Protein AF-A0A7T3RCK3-F1 (afdb_monomer)

pLDDT: mean 74.72, std 14.6, range [33.62, 91.06]

Mean predicted aligned error: 8.6 Å

Organism: NCBI:txid2787628

Foldseek 3Di:
DDDQDFLPVDDPDAFFKKWFAAKWWWFPDPDDDPPTDIWIFPPNPPTWIWGFHDWDDWDQDPPAIWTWTWIFTQQWTATPVRDIDHHRDITTITDGSRTGMDGD

Secondary structure (DSSP, 8-state):
--------TT---TT-EEEE-S--EEE--SS--TTSPEEEB--TTT-EEEEEEEEEEEEE-SSSEEEEEEEEESS-EEBTTSPEEPTT-EEEEEEETT--EEE-

Solvent-accessible surface area (backbone atoms only — not comparable to full-atom values): 5990 Å² total; per-residue (Å²): 132,86,80,81,59,70,58,69,85,81,78,86,52,69,78,41,46,33,34,34,70,39,70,43,46,33,26,67,55,97,63,96,56,92,84,39,60,75,43,44,37,63,42,51,89,75,35,48,39,32,32,33,71,41,82,61,57,73,47,80,52,97,89,44,52,25,38,33,32,32,28,32,28,73,42,69,43,37,30,78,87,72,47,78,44,58,52,72,40,68,31,34,33,55,43,48,65,83,51,54,59,40,81,104

Nearest PDB structures (foldseek):
  8yld-assembly1_v  TM=3.926E-01  e=2.680E+00  Saccharomyces cerevisiae S288C
  7b7d-assembly1_EF  TM=4.245E-01  e=8.073E+00  Saccharomyces cerevisiae S288C

Sequence (104 aa):
MSFASSFAQERVHADEYYCLTGPVMLRNEMSFSEDALVHTTLNHEGGLAFKILKTGKREKGEYSEGIWLYVILTCWVWDNDGKIVPENSKWWLFLNDEDIVHPY

Structure (mmCIF, N/CA/C/O backbone):
data_AF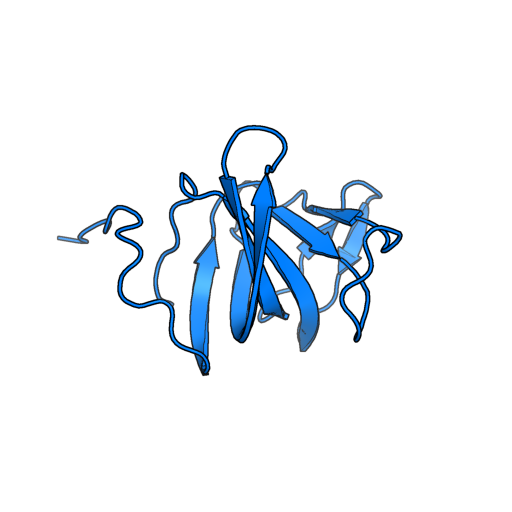-A0A7T3RCK3-F1
#
_entry.id   AF-A0A7T3RCK3-F1
#
loop_
_atom_site.group_PDB
_atom_site.id
_atom_site.type_symbol
_atom_site.label_atom_id
_atom_site.label_alt_id
_atom_site.label_comp_id
_atom_site.label_asym_id
_atom_site.label_entity_id
_atom_site.label_seq_id
_atom_site.pdbx_PDB_ins_code
_atom_site.Cartn_x
_atom_site.Cartn_y
_atom_site.Cartn_z
_atom_site.occupancy
_atom_site.B_iso_or_equiv
_atom_site.auth_seq_id
_atom_site.auth_comp_id
_atom_site.auth_asym_id
_atom_site.auth_atom_id
_atom_site.pdbx_PDB_model_num
ATOM 1 N N . MET A 1 1 ? -14.003 18.609 -16.634 1.00 33.62 1 MET A N 1
ATOM 2 C CA . MET A 1 1 ? -13.245 19.181 -15.504 1.00 33.62 1 MET A CA 1
ATOM 3 C C . MET A 1 1 ? -13.093 18.069 -14.486 1.00 33.62 1 MET A C 1
ATOM 5 O O . MET A 1 1 ? -14.112 17.532 -14.074 1.00 33.62 1 MET A O 1
ATOM 9 N N . SER A 1 2 ? -11.864 17.632 -14.212 1.00 35.47 2 SER A N 1
ATOM 10 C CA . SER A 1 2 ? -11.606 16.541 -13.267 1.00 35.47 2 SER A CA 1
ATOM 11 C C . SER A 1 2 ? -11.664 17.114 -11.855 1.00 35.47 2 SER A C 1
ATOM 13 O O . SER A 1 2 ? -10.895 18.019 -11.533 1.00 35.47 2 SER A O 1
ATOM 15 N N . PHE A 1 3 ? -12.625 16.662 -11.052 1.00 40.22 3 PHE A N 1
ATOM 16 C CA . PHE A 1 3 ? -12.688 17.011 -9.641 1.00 40.22 3 PHE A CA 1
ATOM 17 C C . PHE A 1 3 ? -11.643 16.161 -8.925 1.00 40.22 3 PHE A C 1
ATOM 19 O O . PHE A 1 3 ? -11.844 14.967 -8.728 1.00 40.22 3 PHE A O 1
ATOM 26 N N . ALA A 1 4 ? -10.522 16.769 -8.546 1.00 38.00 4 ALA A N 1
ATOM 27 C CA . ALA A 1 4 ? -9.705 16.210 -7.484 1.00 38.00 4 ALA A CA 1
ATOM 28 C C . ALA A 1 4 ? -10.559 16.260 -6.209 1.00 38.00 4 ALA A C 1
ATOM 30 O O . ALA A 1 4 ? -10.754 17.331 -5.630 1.00 38.00 4 ALA A O 1
ATOM 31 N N . SER A 1 5 ? -11.153 15.132 -5.816 1.00 40.66 5 SER A N 1
ATOM 32 C CA . SER A 1 5 ? -11.731 15.022 -4.485 1.00 40.66 5 SER A CA 1
ATOM 33 C C . SER A 1 5 ? -10.569 14.962 -3.506 1.00 40.66 5 SER A C 1
ATOM 35 O O . SER A 1 5 ? -9.802 14.001 -3.499 1.00 40.66 5 SER A O 1
ATOM 37 N N . SER A 1 6 ? -10.441 16.005 -2.687 1.00 39.59 6 SER A N 1
ATOM 38 C CA . SER A 1 6 ? -9.783 15.889 -1.387 1.00 39.59 6 SER A CA 1
ATOM 39 C C . SER A 1 6 ? -10.291 14.618 -0.700 1.00 39.59 6 SER A C 1
ATOM 41 O O . SER A 1 6 ? -11.459 14.258 -0.869 1.00 39.59 6 SER A O 1
ATOM 43 N N . PHE A 1 7 ? -9.392 13.952 0.022 1.00 51.66 7 PHE A N 1
ATOM 44 C CA . PHE A 1 7 ? -9.590 12.780 0.870 1.00 51.66 7 PHE A CA 1
ATOM 45 C C . PHE A 1 7 ? -10.673 13.004 1.944 1.00 51.66 7 PHE A C 1
ATOM 47 O O . PHE A 1 7 ? -10.429 13.002 3.145 1.00 51.66 7 PHE A O 1
ATOM 54 N N . ALA A 1 8 ? -11.912 13.246 1.532 1.00 42.84 8 ALA A N 1
ATOM 55 C CA . ALA A 1 8 ? -13.057 13.185 2.407 1.00 42.84 8 ALA A CA 1
ATOM 56 C C . ALA A 1 8 ? -13.332 11.695 2.610 1.00 42.84 8 ALA A C 1
ATOM 58 O O . ALA A 1 8 ? -13.971 11.067 1.771 1.00 42.84 8 ALA A O 1
ATOM 59 N N . GLN A 1 9 ? -12.757 11.168 3.694 1.00 47.19 9 GLN A N 1
ATOM 60 C CA . GLN A 1 9 ? -12.933 9.902 4.430 1.00 47.19 9 GLN A CA 1
ATOM 61 C C . GLN A 1 9 ? -14.181 9.016 4.184 1.00 47.19 9 GLN A C 1
ATOM 63 O O . GLN A 1 9 ? -14.236 7.909 4.712 1.00 47.19 9 GLN A O 1
ATOM 68 N N . GLU A 1 10 ? -15.201 9.437 3.440 1.00 43.94 10 GLU A N 1
ATOM 69 C CA . GLU A 1 10 ? -16.522 8.817 3.465 1.00 43.94 10 GLU A CA 1
ATOM 70 C C . GLU A 1 10 ? -16.717 7.581 2.584 1.00 43.94 10 GLU A C 1
ATOM 72 O O . GLU A 1 10 ? -17.671 6.852 2.849 1.00 43.94 10 GLU A O 1
ATOM 77 N N . ARG A 1 11 ? -15.893 7.281 1.569 1.00 51.78 11 ARG A N 1
ATOM 78 C CA . ARG A 1 11 ? -16.171 6.123 0.684 1.00 51.78 11 ARG A CA 1
ATOM 79 C C . ARG A 1 11 ? -14.933 5.437 0.133 1.00 51.78 11 ARG A C 1
ATOM 81 O O . ARG A 1 11 ? -14.745 5.354 -1.072 1.00 51.78 11 ARG A O 1
ATOM 88 N N . VAL A 1 12 ? -14.099 4.921 1.026 1.00 57.97 12 VAL A N 1
ATOM 89 C CA . VAL A 1 12 ? -13.159 3.869 0.646 1.00 57.97 12 VAL A CA 1
ATOM 90 C C . VAL A 1 12 ? -13.858 2.530 0.859 1.00 57.97 12 VAL A C 1
ATOM 92 O O . VAL A 1 12 ? -14.030 2.089 1.998 1.00 57.97 12 VAL A O 1
ATOM 95 N N . HIS A 1 13 ? -14.328 1.907 -0.219 1.00 61.25 13 HIS A N 1
ATOM 96 C CA . HIS A 1 13 ? -15.021 0.625 -0.141 1.00 61.25 13 HIS A CA 1
ATOM 97 C C . HIS A 1 13 ? -14.057 -0.529 -0.420 1.00 61.25 13 HIS A C 1
ATOM 99 O O . HIS A 1 13 ? -13.161 -0.448 -1.263 1.00 61.25 13 HIS A O 1
ATOM 105 N N . ALA A 1 14 ? -14.252 -1.636 0.298 1.00 61.00 14 ALA A N 1
ATOM 106 C CA . ALA A 1 14 ? -13.666 -2.896 -0.130 1.00 61.00 14 ALA A CA 1
ATOM 107 C C . ALA A 1 14 ? -14.145 -3.204 -1.559 1.00 61.00 14 ALA A C 1
ATOM 109 O O . ALA A 1 14 ? -15.263 -2.862 -1.933 1.00 61.00 14 ALA A O 1
ATOM 110 N N . ASP A 1 15 ? -13.281 -3.846 -2.333 1.00 68.00 15 ASP A N 1
ATOM 111 C CA . ASP A 1 15 ? -13.461 -4.184 -3.741 1.00 68.00 15 ASP A CA 1
ATOM 112 C C . ASP A 1 15 ? -13.337 -3.058 -4.784 1.00 68.00 15 ASP A C 1
ATOM 114 O O . ASP A 1 15 ? -13.439 -3.344 -5.979 1.00 68.00 15 ASP A O 1
ATOM 118 N N . GLU A 1 16 ? -13.005 -1.830 -4.383 1.00 74.88 16 GLU A N 1
ATOM 119 C CA . GLU A 1 16 ? -12.730 -0.721 -5.309 1.00 74.88 16 GLU A CA 1
ATOM 120 C C . GLU A 1 16 ? -11.233 -0.562 -5.637 1.00 74.88 16 GLU A C 1
ATOM 122 O O . GLU A 1 16 ? -10.355 -0.991 -4.876 1.00 74.88 16 GLU A O 1
ATOM 127 N N . TYR A 1 17 ? -10.961 0.041 -6.801 1.00 81.62 17 TYR A N 1
ATOM 128 C CA . TYR A 1 17 ? -9.622 0.313 -7.324 1.00 81.62 17 TYR A CA 1
ATOM 129 C C . TYR A 1 17 ? -9.250 1.776 -7.095 1.00 81.62 17 TYR A C 1
ATOM 131 O O . TYR A 1 17 ? -10.030 2.682 -7.393 1.00 81.62 17 TYR A O 1
ATOM 139 N N . TYR A 1 18 ? -8.035 1.998 -6.607 1.00 84.81 18 TYR A N 1
ATOM 140 C CA . TYR A 1 18 ? -7.512 3.326 -6.319 1.00 84.81 18 TYR A CA 1
ATOM 141 C C . TYR A 1 18 ? -6.086 3.476 -6.836 1.00 84.81 18 TYR A C 1
ATOM 143 O O . TYR A 1 18 ? -5.344 2.502 -6.980 1.00 84.81 18 TYR A O 1
ATOM 151 N N . CYS A 1 19 ? -5.703 4.725 -7.073 1.00 84.12 19 CYS A N 1
ATOM 152 C CA . CYS A 1 19 ? -4.339 5.145 -7.322 1.00 84.12 19 CYS A CA 1
ATOM 153 C C . CYS A 1 19 ? -3.920 6.178 -6.273 1.00 84.12 19 CYS A C 1
ATOM 155 O O . CYS A 1 19 ? -4.623 7.169 -6.061 1.00 84.12 19 CYS A O 1
ATOM 157 N N . LEU A 1 20 ? -2.778 5.946 -5.630 1.00 83.12 20 LEU A N 1
ATOM 158 C CA . LEU A 1 20 ? -2.163 6.867 -4.677 1.00 83.12 20 LEU A CA 1
ATOM 159 C C . LEU A 1 20 ? -0.857 7.408 -5.253 1.00 83.12 20 LEU A C 1
ATOM 161 O O . LEU A 1 20 ? 0.029 6.636 -5.604 1.00 83.12 20 LEU A O 1
ATOM 165 N N . THR A 1 21 ? -0.719 8.727 -5.345 1.00 78.62 21 THR A N 1
ATOM 166 C CA . THR A 1 21 ? 0.530 9.367 -5.776 1.00 78.62 21 THR A CA 1
ATOM 167 C C . THR A 1 21 ? 1.452 9.618 -4.590 1.00 78.62 21 THR A C 1
ATOM 169 O O . THR A 1 21 ? 1.005 10.160 -3.584 1.00 78.62 21 THR A O 1
ATOM 172 N N . GLY A 1 22 ? 2.742 9.313 -4.739 1.00 76.31 22 GLY A N 1
ATOM 173 C CA . GLY A 1 22 ? 3.752 9.553 -3.708 1.00 76.31 22 GLY A CA 1
ATOM 174 C C . GLY A 1 22 ? 4.289 8.271 -3.057 1.00 76.31 22 GLY A C 1
ATOM 175 O O . GLY A 1 22 ? 3.932 7.166 -3.469 1.00 76.31 22 GLY A O 1
ATOM 176 N N . PRO A 1 23 ? 5.209 8.408 -2.086 1.00 76.50 23 PRO A N 1
ATOM 177 C CA . PRO A 1 23 ? 5.767 7.269 -1.369 1.00 76.50 23 PRO A CA 1
ATOM 178 C C . PRO A 1 23 ? 4.720 6.646 -0.447 1.00 76.50 23 PRO A C 1
ATOM 180 O O . PRO A 1 23 ? 3.987 7.358 0.233 1.00 76.50 23 PRO A O 1
ATOM 183 N N . VAL A 1 24 ? 4.699 5.317 -0.373 1.00 78.88 24 VAL A N 1
ATOM 184 C CA . VAL A 1 24 ? 3.814 4.583 0.537 1.00 78.88 24 VAL A CA 1
ATOM 185 C C . VAL A 1 24 ? 4.600 3.602 1.389 1.00 78.88 24 VAL A C 1
ATOM 187 O O . VAL A 1 24 ? 5.673 3.147 0.988 1.00 78.88 24 VAL A O 1
ATOM 190 N N . MET A 1 25 ? 4.031 3.236 2.536 1.00 84.56 25 MET A N 1
ATOM 191 C CA . MET A 1 25 ? 4.539 2.158 3.381 1.00 84.56 25 MET A CA 1
ATOM 192 C C . MET A 1 25 ? 3.722 0.884 3.159 1.00 84.56 25 MET A C 1
ATOM 194 O O . MET A 1 25 ? 2.498 0.889 3.311 1.00 84.56 25 MET A O 1
ATOM 198 N N . LEU A 1 26 ? 4.410 -0.213 2.845 1.00 85.81 26 LEU A N 1
ATOM 199 C CA . LEU A 1 26 ? 3.842 -1.546 2.665 1.00 85.81 26 LEU A CA 1
ATOM 200 C C . LEU A 1 26 ? 4.384 -2.509 3.730 1.00 85.81 26 LEU A C 1
ATOM 202 O O . LEU A 1 26 ? 5.586 -2.549 3.969 1.00 85.81 26 LEU A O 1
ATOM 206 N N . ARG A 1 27 ? 3.523 -3.330 4.335 1.00 87.31 27 ARG A N 1
ATOM 207 C CA . ARG A 1 27 ? 3.901 -4.413 5.259 1.00 87.31 27 ARG A CA 1
ATOM 208 C C . ARG A 1 27 ? 3.568 -5.781 4.664 1.00 87.31 27 ARG A C 1
ATOM 210 O O . ARG A 1 27 ? 2.438 -6.031 4.231 1.00 87.31 27 ARG A O 1
ATOM 217 N N . ASN A 1 28 ? 4.570 -6.655 4.655 1.00 75.06 28 ASN A N 1
ATOM 218 C CA . ASN A 1 28 ? 4.491 -8.054 4.234 1.00 75.06 28 ASN A CA 1
ATOM 219 C C . ASN A 1 28 ? 4.038 -8.892 5.433 1.00 75.06 28 ASN A C 1
ATOM 221 O O . ASN A 1 28 ? 4.887 -9.379 6.160 1.00 75.06 28 ASN A O 1
ATOM 225 N N . GLU A 1 29 ? 2.730 -9.033 5.670 1.00 68.19 29 GLU A N 1
ATOM 226 C CA . GLU A 1 29 ? 2.183 -10.096 6.528 1.00 68.19 29 GLU A CA 1
ATOM 227 C C . GLU A 1 29 ? 0.691 -10.356 6.234 1.00 68.19 29 GLU A C 1
ATOM 229 O O . GLU A 1 29 ? -0.072 -9.446 5.902 1.00 68.19 29 GLU A O 1
ATOM 234 N N . MET A 1 30 ? 0.247 -11.613 6.382 1.00 60.66 30 MET A N 1
ATOM 235 C CA . MET A 1 30 ? -1.185 -11.975 6.343 1.00 60.66 30 MET A CA 1
ATOM 236 C C . MET A 1 30 ? -1.928 -11.552 7.621 1.00 60.66 30 MET A C 1
ATOM 238 O O . MET A 1 30 ? -3.112 -11.215 7.569 1.00 60.66 30 MET A O 1
ATOM 242 N N . SER A 1 31 ? -1.237 -11.563 8.761 1.00 59.75 31 SER A N 1
ATOM 243 C CA . SER A 1 31 ? -1.679 -11.001 10.037 1.00 59.75 31 SER A CA 1
ATOM 244 C C . SER A 1 31 ? -1.126 -9.592 10.202 1.00 59.75 31 SER A C 1
ATOM 246 O O . SER A 1 31 ? -0.060 -9.280 9.705 1.00 59.75 31 SER A O 1
ATOM 248 N N . PHE A 1 32 ? -1.847 -8.711 10.883 1.00 58.50 32 PHE A N 1
ATOM 249 C CA . PHE A 1 32 ? -1.294 -7.403 11.211 1.00 58.50 32 PHE A CA 1
ATOM 250 C C . PHE A 1 32 ? -0.309 -7.555 12.382 1.00 58.50 32 PHE A C 1
ATOM 252 O O . PHE A 1 32 ? -0.753 -7.855 13.491 1.00 58.50 32 PHE A O 1
ATOM 259 N N . SER A 1 33 ? 0.988 -7.371 12.134 1.00 66.44 33 SER A N 1
ATOM 260 C CA . SER A 1 33 ? 2.046 -7.339 13.152 1.00 66.44 33 SER A CA 1
ATOM 261 C C . SER A 1 33 ? 2.807 -6.020 13.074 1.00 66.44 33 SER A C 1
ATOM 263 O O . SER A 1 33 ? 3.091 -5.520 11.984 1.00 66.44 33 SER A O 1
ATOM 265 N N . GLU A 1 34 ? 3.140 -5.455 14.233 1.00 66.12 34 GLU A N 1
ATOM 266 C CA . GLU A 1 34 ? 3.989 -4.262 14.335 1.00 66.12 34 GLU A CA 1
ATOM 267 C C . GLU A 1 34 ? 5.448 -4.569 13.956 1.00 66.12 34 GLU A C 1
ATOM 269 O O . GLU A 1 34 ? 6.148 -3.683 13.474 1.00 66.12 34 GLU A O 1
ATOM 274 N N . ASP A 1 35 ? 5.864 -5.836 14.074 1.00 65.94 35 ASP A N 1
ATOM 275 C CA . ASP A 1 35 ? 7.195 -6.324 13.690 1.00 65.94 35 ASP A CA 1
ATOM 276 C C . ASP A 1 35 ? 7.317 -6.622 12.182 1.00 65.94 35 ASP A C 1
ATOM 278 O O . ASP A 1 35 ? 8.375 -7.044 11.704 1.00 65.94 35 ASP A O 1
ATOM 282 N N . ALA A 1 36 ? 6.236 -6.432 11.416 1.00 66.69 36 ALA A N 1
ATOM 283 C CA . ALA A 1 36 ? 6.225 -6.693 9.985 1.00 66.69 36 ALA A CA 1
ATOM 284 C C . ALA A 1 36 ? 7.204 -5.766 9.254 1.00 66.69 36 ALA A C 1
ATOM 286 O O . ALA A 1 36 ? 7.210 -4.548 9.454 1.00 66.69 36 ALA A O 1
ATOM 287 N N . LEU A 1 37 ? 7.993 -6.343 8.344 1.00 68.62 37 LEU A N 1
ATOM 288 C CA . LEU A 1 37 ? 8.945 -5.589 7.535 1.00 68.62 37 LEU A CA 1
ATOM 289 C C . LEU A 1 37 ? 8.216 -4.512 6.719 1.00 68.62 37 LEU A C 1
ATOM 291 O O . LEU A 1 37 ? 7.303 -4.822 5.946 1.00 68.62 37 LEU A O 1
ATOM 295 N N . VAL A 1 38 ? 8.639 -3.259 6.896 1.00 72.94 38 VAL A N 1
ATOM 296 C CA . VAL A 1 38 ? 8.114 -2.101 6.168 1.00 72.94 38 VAL A CA 1
ATOM 297 C C . VAL A 1 38 ? 8.941 -1.879 4.905 1.00 72.94 38 VAL A C 1
ATOM 299 O O . VAL A 1 38 ? 10.155 -1.702 4.970 1.00 72.94 38 VAL A O 1
ATOM 302 N N . HIS A 1 39 ? 8.267 -1.859 3.760 1.00 73.62 39 HIS A N 1
ATOM 303 C CA . HIS A 1 39 ? 8.822 -1.475 2.471 1.00 73.62 39 HIS A CA 1
ATOM 304 C C . HIS A 1 39 ? 8.288 -0.097 2.098 1.00 73.62 39 HIS A C 1
ATOM 306 O O . HIS A 1 39 ? 7.076 0.093 1.994 1.00 73.62 39 HIS A O 1
ATOM 312 N N . THR A 1 40 ? 9.188 0.850 1.860 1.00 75.31 40 THR A N 1
ATOM 313 C CA . THR A 1 40 ? 8.829 2.156 1.302 1.00 75.31 40 THR A CA 1
ATOM 314 C C . THR A 1 40 ? 9.051 2.128 -0.204 1.00 75.31 40 THR A C 1
ATOM 316 O O . THR A 1 40 ? 10.091 1.652 -0.662 1.00 75.31 40 THR A O 1
ATOM 319 N N . THR A 1 41 ? 8.071 2.583 -0.983 1.00 75.00 41 THR A N 1
ATOM 320 C CA . THR A 1 41 ? 8.118 2.514 -2.454 1.00 75.00 41 THR A CA 1
ATOM 321 C C . THR A 1 41 ? 8.77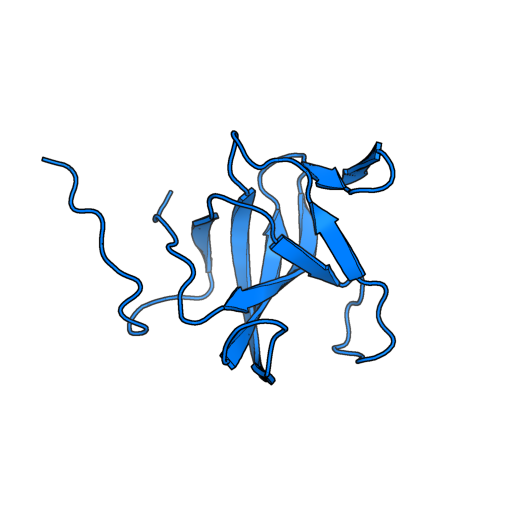8 3.741 -3.089 1.00 75.00 41 THR A C 1
ATOM 323 O O . THR A 1 41 ? 8.487 4.865 -2.686 1.00 75.00 41 THR A O 1
ATOM 326 N N . LEU A 1 42 ? 9.551 3.532 -4.161 1.00 69.12 42 LEU A N 1
ATOM 327 C CA . LEU A 1 42 ? 10.244 4.564 -4.953 1.00 69.12 42 LEU A CA 1
ATOM 328 C C . LEU A 1 42 ? 9.414 5.160 -6.104 1.00 69.12 42 LEU A C 1
ATOM 330 O O . LEU A 1 42 ? 9.863 6.102 -6.756 1.00 69.12 42 LEU A O 1
ATOM 334 N N . ASN A 1 43 ? 8.223 4.629 -6.402 1.00 65.38 43 ASN A N 1
ATOM 335 C CA . ASN A 1 43 ? 7.398 5.061 -7.544 1.00 65.38 43 ASN A CA 1
ATOM 336 C C . ASN A 1 43 ? 6.673 6.404 -7.296 1.00 65.38 43 ASN A C 1
ATOM 338 O O . ASN A 1 43 ? 5.457 6.516 -7.456 1.00 65.38 43 ASN A O 1
ATOM 342 N N . HIS A 1 44 ? 7.437 7.444 -6.957 1.00 58.66 44 HIS A N 1
ATOM 343 C CA . HIS A 1 44 ? 6.960 8.804 -6.703 1.00 58.66 44 HIS A CA 1
ATOM 344 C C . HIS A 1 44 ? 6.199 9.417 -7.895 1.00 58.66 44 HIS A C 1
ATOM 346 O O . HIS A 1 44 ? 5.281 10.203 -7.682 1.00 58.66 44 HIS A O 1
ATOM 352 N N . GLU A 1 45 ? 6.553 9.049 -9.133 1.00 56.12 45 GLU A N 1
ATOM 353 C CA . GLU A 1 45 ? 6.001 9.655 -10.359 1.00 56.12 45 GLU A CA 1
ATOM 354 C C . GLU A 1 45 ? 4.865 8.846 -11.012 1.00 56.12 45 GLU A C 1
ATOM 356 O O . GLU A 1 45 ? 4.091 9.397 -11.790 1.00 56.12 45 GLU A O 1
ATOM 361 N N . GLY A 1 46 ? 4.747 7.547 -10.711 1.00 61.47 46 GLY A N 1
ATOM 362 C CA . GLY A 1 46 ? 3.782 6.647 -11.366 1.00 61.47 46 GLY A CA 1
ATOM 363 C C . GLY A 1 46 ? 2.517 6.360 -10.559 1.00 61.47 46 GLY A C 1
ATOM 364 O O . GLY A 1 46 ? 1.522 5.906 -11.121 1.00 61.47 46 GLY A O 1
ATOM 365 N N . GLY A 1 47 ? 2.559 6.628 -9.253 1.00 75.50 47 GLY A N 1
ATOM 366 C CA . GLY A 1 47 ? 1.511 6.247 -8.317 1.00 75.50 47 GLY A C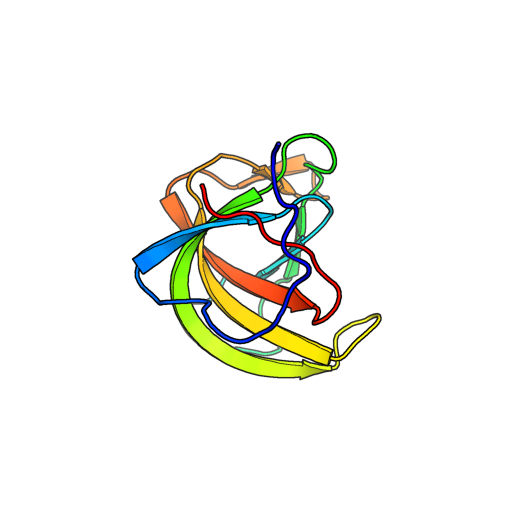A 1
ATOM 367 C C . GLY A 1 47 ? 1.427 4.735 -8.082 1.00 75.50 47 GLY A C 1
ATOM 368 O O . GLY A 1 47 ? 1.900 3.908 -8.866 1.00 75.50 47 GLY A O 1
ATOM 369 N N . LEU A 1 48 ? 0.833 4.366 -6.955 1.00 85.50 48 LEU A N 1
ATOM 370 C CA . LEU A 1 48 ? 0.527 2.995 -6.594 1.00 85.50 48 LEU A CA 1
ATOM 371 C C . LEU A 1 48 ? -0.922 2.696 -6.962 1.00 85.50 48 LEU A C 1
ATOM 373 O O . LEU A 1 48 ? -1.834 3.248 -6.348 1.00 85.50 48 LEU A O 1
ATOM 377 N N . ALA A 1 49 ? -1.125 1.788 -7.914 1.00 87.75 49 ALA A N 1
ATOM 378 C CA . ALA A 1 49 ? -2.441 1.253 -8.231 1.00 87.75 49 ALA A CA 1
ATOM 379 C C . ALA A 1 49 ? -2.716 0.010 -7.374 1.00 87.75 49 ALA A C 1
ATOM 381 O O . ALA A 1 49 ? -1.904 -0.922 -7.321 1.00 87.75 49 ALA A O 1
ATOM 382 N N . PHE A 1 50 ? -3.850 -0.002 -6.678 1.00 88.69 50 PHE A N 1
ATOM 383 C CA . PHE A 1 50 ? -4.220 -1.090 -5.783 1.00 88.69 50 PHE A CA 1
ATOM 384 C C . PHE A 1 50 ? -5.733 -1.272 -5.683 1.00 88.69 50 PHE A C 1
ATOM 386 O O . PHE A 1 50 ? -6.516 -0.355 -5.920 1.00 88.69 50 PHE A O 1
ATOM 393 N N . LYS A 1 51 ? -6.142 -2.474 -5.277 1.00 89.62 51 LYS A N 1
ATOM 394 C CA . LYS A 1 51 ? -7.519 -2.800 -4.905 1.00 89.62 51 LYS A CA 1
ATOM 395 C C . LYS A 1 51 ? -7.591 -3.123 -3.420 1.00 89.62 51 LYS A C 1
ATOM 397 O O . LYS A 1 51 ? -6.764 -3.877 -2.907 1.00 89.62 51 LYS A O 1
ATOM 402 N N . ILE A 1 52 ? -8.604 -2.604 -2.735 1.00 88.81 52 ILE A N 1
ATOM 403 C CA . ILE A 1 52 ? -8.778 -2.820 -1.294 1.00 88.81 52 ILE A CA 1
ATOM 404 C C . ILE A 1 52 ? -9.519 -4.125 -1.039 1.00 88.81 52 ILE A C 1
ATOM 406 O O . ILE A 1 52 ? -10.594 -4.370 -1.576 1.00 88.81 52 ILE A O 1
ATOM 410 N N . LEU A 1 53 ? -8.942 -4.961 -0.184 1.00 87.56 53 LEU A N 1
ATOM 411 C CA . LEU A 1 53 ? -9.503 -6.241 0.237 1.00 87.56 53 LEU A CA 1
ATOM 412 C C . LEU A 1 53 ? -10.148 -6.152 1.623 1.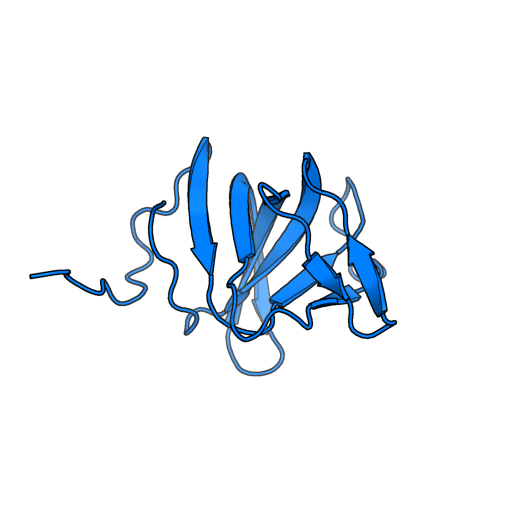00 87.56 53 LEU A C 1
ATOM 414 O O . LEU A 1 53 ? -11.154 -6.810 1.879 1.00 87.56 53 LEU A O 1
ATOM 418 N N . LYS A 1 54 ? -9.556 -5.381 2.543 1.00 86.00 54 LYS A N 1
ATOM 419 C CA . LYS A 1 54 ? -10.041 -5.242 3.923 1.00 86.00 54 LYS A CA 1
ATOM 420 C C . LYS A 1 54 ? -9.518 -3.959 4.566 1.00 86.00 54 LYS A C 1
ATOM 422 O O . LYS A 1 54 ? -8.381 -3.569 4.329 1.00 86.00 54 LYS A O 1
ATOM 427 N N . THR A 1 55 ? -10.311 -3.347 5.440 1.00 83.69 55 THR A N 1
ATOM 428 C CA . THR A 1 55 ? -9.873 -2.242 6.302 1.00 83.69 55 THR A CA 1
ATOM 429 C C . THR A 1 55 ? -9.317 -2.769 7.629 1.00 83.69 55 THR A C 1
ATOM 431 O O . THR A 1 55 ? -9.855 -3.699 8.239 1.00 83.69 55 THR A O 1
ATOM 434 N N . GLY A 1 56 ? -8.178 -2.221 8.041 1.00 82.88 56 GLY A N 1
ATOM 435 C CA . GLY A 1 56 ? -7.462 -2.564 9.266 1.00 82.88 56 GLY A CA 1
ATOM 436 C C . GLY A 1 56 ? -7.723 -1.567 10.392 1.00 82.88 56 GLY A C 1
ATOM 437 O O . GLY A 1 56 ? -8.824 -1.036 10.537 1.00 82.88 56 GLY A O 1
ATOM 438 N N . LYS A 1 57 ? -6.699 -1.343 11.220 1.00 82.88 57 LYS A N 1
ATOM 439 C CA . LYS A 1 57 ? -6.737 -0.396 12.341 1.00 82.88 57 LYS A CA 1
ATOM 440 C C . LYS A 1 57 ? -6.200 0.972 11.925 1.00 82.88 57 LYS A C 1
ATOM 442 O O . LYS A 1 57 ? -5.408 1.072 10.988 1.00 82.88 57 LYS A O 1
ATOM 447 N N . ARG A 1 58 ? -6.619 2.002 12.661 1.00 83.69 58 ARG A N 1
ATOM 448 C CA . ARG A 1 58 ? -6.001 3.330 12.612 1.00 83.69 58 ARG A CA 1
ATOM 449 C C . ARG A 1 58 ? -4.775 3.363 13.514 1.00 83.69 58 ARG A C 1
ATOM 451 O O . ARG A 1 58 ? -4.816 2.795 14.605 1.00 83.69 58 ARG A O 1
ATOM 458 N N . GLU A 1 59 ? -3.724 4.034 13.065 1.00 81.81 59 GLU A N 1
ATOM 459 C CA . GLU A 1 59 ? -2.478 4.214 13.810 1.00 81.81 59 GLU A CA 1
ATOM 460 C C . GLU A 1 59 ? -1.906 5.609 13.575 1.00 81.81 59 GLU A C 1
ATOM 462 O O . GLU A 1 59 ? -2.231 6.281 12.595 1.00 81.81 59 GLU A O 1
ATOM 467 N N . LYS A 1 60 ? -1.038 6.041 14.491 1.00 76.94 60 LYS A N 1
ATOM 468 C CA . LYS A 1 60 ? -0.258 7.258 14.306 1.00 76.94 60 LYS A CA 1
ATOM 469 C C . LYS A 1 60 ? 0.906 6.945 13.366 1.00 76.94 60 LYS A C 1
ATOM 471 O O . LYS A 1 60 ? 1.783 6.162 13.725 1.00 76.94 60 LYS A O 1
ATOM 476 N N . GLY A 1 61 ? 0.880 7.530 12.175 1.00 68.56 61 GLY A N 1
ATOM 477 C CA . GLY A 1 61 ? 1.971 7.471 11.213 1.00 68.56 61 GLY A CA 1
ATOM 478 C C . GLY A 1 61 ? 3.119 8.408 11.583 1.00 68.56 61 GLY A C 1
ATOM 479 O O . GLY A 1 61 ? 3.136 9.030 12.648 1.00 68.56 61 GLY A O 1
ATOM 480 N N . GLU A 1 62 ? 4.088 8.509 10.675 1.00 63.88 62 GLU A N 1
ATOM 481 C CA . GLU A 1 62 ? 5.281 9.348 10.844 1.00 63.88 62 GLU A CA 1
ATOM 482 C C . GLU A 1 62 ? 4.936 10.849 10.876 1.00 63.88 62 GLU A C 1
ATOM 484 O O . GLU A 1 62 ? 5.545 11.603 11.636 1.00 63.88 62 GLU A O 1
ATOM 489 N N . TYR A 1 63 ? 3.910 11.265 10.122 1.00 65.50 63 TYR A N 1
ATOM 490 C CA . TYR A 1 63 ? 3.527 12.673 9.956 1.00 65.50 63 TYR A CA 1
ATOM 491 C C . TYR A 1 63 ? 2.104 12.988 10.446 1.00 65.50 63 TYR A C 1
ATOM 493 O O . TYR A 1 63 ? 1.877 14.062 11.003 1.00 65.50 63 TYR A O 1
ATOM 501 N N . SER A 1 64 ? 1.159 12.053 10.312 1.00 74.88 64 SER A N 1
ATOM 502 C CA . SER A 1 64 ? -0.246 12.228 10.707 1.00 74.88 64 SER A CA 1
ATOM 503 C C . SER A 1 64 ? -0.886 10.900 11.132 1.00 74.88 64 SER A C 1
ATOM 505 O O . SER A 1 64 ? -0.253 9.843 11.091 1.00 74.88 64 SER A O 1
ATOM 507 N N . GLU A 1 65 ? -2.124 10.938 11.633 1.00 84.25 65 GLU A N 1
ATOM 508 C CA . GLU A 1 65 ? -2.904 9.708 11.796 1.00 84.25 65 GLU A CA 1
ATOM 509 C C . GLU A 1 65 ? -3.229 9.101 10.427 1.00 84.25 65 GLU A C 1
ATOM 511 O O . GLU A 1 65 ? -3.350 9.799 9.421 1.00 84.25 65 GLU A O 1
ATOM 516 N N . GLY A 1 66 ? -3.370 7.782 10.390 1.00 86.06 66 GLY A N 1
ATOM 517 C CA . GLY A 1 66 ? -3.717 7.069 9.173 1.00 86.06 66 GLY A CA 1
ATOM 518 C C . GLY A 1 66 ? -4.373 5.731 9.461 1.00 86.06 66 GLY A C 1
ATOM 519 O O . GLY A 1 66 ? -4.642 5.369 10.611 1.00 86.06 66 GLY A O 1
ATOM 520 N N . ILE A 1 67 ? -4.656 4.989 8.397 1.00 86.31 67 ILE A N 1
ATOM 521 C CA . ILE A 1 67 ? -5.298 3.679 8.452 1.00 86.31 67 ILE A CA 1
ATOM 522 C C . ILE A 1 67 ? -4.501 2.651 7.660 1.00 86.31 67 ILE A C 1
ATOM 524 O O . ILE A 1 67 ? -3.989 2.922 6.577 1.00 86.31 67 ILE A O 1
ATOM 528 N N . TRP A 1 68 ? -4.447 1.433 8.190 1.00 87.56 68 TRP A N 1
ATOM 529 C CA . TRP A 1 68 ? -3.951 0.286 7.448 1.00 87.56 68 TRP A CA 1
ATOM 530 C C . TRP A 1 68 ? -5.045 -0.317 6.575 1.00 87.56 68 TRP A C 1
ATOM 532 O O . TRP A 1 68 ? -6.120 -0.682 7.054 1.00 87.56 68 TRP A O 1
ATOM 542 N N . LEU A 1 69 ? -4.751 -0.480 5.293 1.00 88.50 69 LEU A N 1
ATOM 543 C CA . LEU A 1 69 ? -5.612 -1.113 4.304 1.00 88.50 69 LEU A CA 1
ATOM 544 C C . LEU A 1 69 ? -4.941 -2.389 3.817 1.00 88.50 69 LEU A C 1
ATOM 546 O O . LEU A 1 69 ? -3.791 -2.367 3.397 1.00 88.50 69 LEU A O 1
ATOM 550 N N . TYR A 1 70 ? -5.646 -3.512 3.857 1.00 89.94 70 TYR A N 1
ATOM 551 C CA . TYR A 1 70 ? -5.175 -4.720 3.199 1.00 89.94 70 TYR A CA 1
ATOM 552 C C . TYR A 1 70 ? -5.541 -4.626 1.728 1.00 89.94 70 TYR A C 1
ATOM 554 O O . TYR A 1 70 ? -6.724 -4.525 1.393 1.00 89.94 70 TYR A O 1
ATOM 562 N N . VAL A 1 71 ? -4.538 -4.650 0.861 1.00 90.56 71 VAL A N 1
ATOM 563 C CA . VAL A 1 71 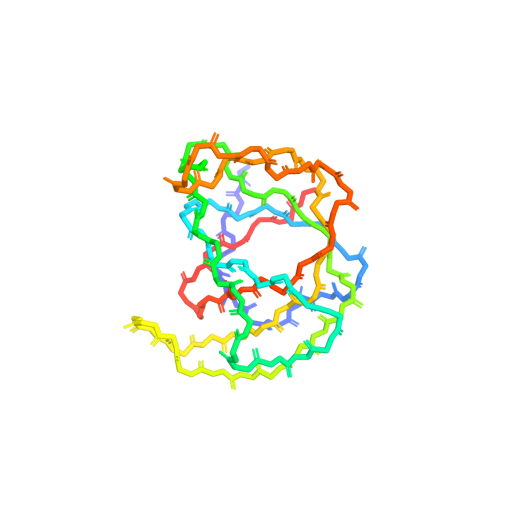? -4.684 -4.373 -0.565 1.00 90.56 71 VAL A CA 1
ATOM 564 C C . VAL A 1 71 ? -4.018 -5.449 -1.410 1.00 90.56 71 VAL A C 1
ATOM 566 O O . VAL A 1 71 ? -3.132 -6.169 -0.947 1.00 90.56 71 VAL A O 1
ATOM 569 N N . ILE A 1 72 ? -4.440 -5.547 -2.665 1.00 91.06 72 ILE A N 1
ATOM 570 C CA . ILE A 1 72 ? -3.696 -6.217 -3.730 1.00 91.06 72 ILE A CA 1
ATOM 571 C C . ILE A 1 72 ? -3.183 -5.154 -4.697 1.00 91.06 72 ILE A C 1
ATOM 573 O O . ILE A 1 72 ? -3.950 -4.294 -5.131 1.00 91.06 72 ILE A O 1
ATOM 577 N N . LEU A 1 73 ? -1.892 -5.192 -5.014 1.00 89.75 73 LEU A N 1
ATOM 578 C CA . LEU A 1 73 ? -1.307 -4.264 -5.977 1.00 89.75 73 LEU A CA 1
ATOM 579 C C . LEU A 1 73 ? -1.723 -4.654 -7.393 1.00 89.75 73 LEU A C 1
ATOM 581 O O . LEU A 1 73 ? -1.672 -5.829 -7.752 1.00 89.75 73 LEU A O 1
ATOM 585 N N . THR A 1 74 ? -2.104 -3.672 -8.201 1.00 88.12 74 THR A N 1
ATOM 586 C CA . THR A 1 74 ? -2.471 -3.857 -9.616 1.00 88.12 74 THR A CA 1
ATOM 587 C C . THR A 1 74 ? -1.423 -3.271 -10.558 1.00 88.12 74 THR A C 1
ATOM 589 O O . THR A 1 74 ? -1.636 -3.180 -11.763 1.00 88.12 74 THR A O 1
ATOM 592 N N . CYS A 1 75 ? -0.266 -2.894 -10.014 1.00 86.00 75 CYS A N 1
ATOM 593 C CA . CYS A 1 75 ? 0.947 -2.603 -10.758 1.00 86.00 75 CYS A CA 1
ATOM 594 C C . CYS A 1 75 ? 2.177 -3.158 -10.023 1.00 86.00 75 CYS A C 1
ATOM 596 O O . CYS A 1 75 ? 2.120 -3.539 -8.853 1.00 86.00 75 CYS A O 1
ATOM 598 N N . TRP A 1 76 ? 3.296 -3.209 -10.739 1.00 86.62 76 TRP A N 1
ATOM 599 C CA . TRP A 1 76 ? 4.619 -3.451 -10.177 1.00 86.62 76 TRP A CA 1
ATOM 600 C C . TRP A 1 76 ? 5.174 -2.151 -9.590 1.00 86.62 76 TRP A C 1
ATOM 602 O O . TRP A 1 76 ? 5.003 -1.079 -10.177 1.00 86.62 76 TRP A O 1
ATOM 612 N N . VAL A 1 77 ? 5.861 -2.242 -8.451 1.00 84.56 77 VAL A N 1
ATOM 613 C CA . VAL A 1 77 ? 6.528 -1.087 -7.833 1.00 84.56 77 VAL A CA 1
ATOM 614 C C . VAL A 1 77 ? 7.927 -1.431 -7.358 1.00 84.56 77 VAL A C 1
ATOM 616 O O . VAL A 1 77 ? 8.212 -2.570 -7.007 1.00 84.56 77 VAL A O 1
ATOM 619 N N . TRP A 1 78 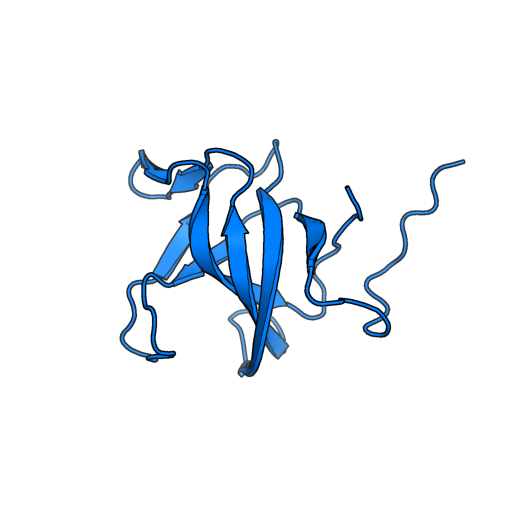? 8.805 -0.436 -7.354 1.00 83.69 78 TRP A N 1
ATOM 620 C CA . TRP A 1 78 ? 10.140 -0.556 -6.781 1.00 83.69 78 TRP A CA 1
ATOM 621 C C . TRP A 1 78 ? 10.097 -0.175 -5.305 1.00 83.69 78 TRP A C 1
ATOM 623 O O . TRP A 1 78 ? 9.494 0.843 -4.960 1.00 83.69 78 TRP A O 1
ATOM 633 N N . ASP A 1 79 ? 10.726 -0.969 -4.443 1.00 82.56 79 ASP A N 1
ATOM 634 C CA . ASP A 1 79 ? 11.000 -0.566 -3.063 1.00 82.56 79 ASP A CA 1
ATOM 635 C C . ASP A 1 79 ? 12.334 0.190 -2.950 1.00 82.56 79 ASP A C 1
ATOM 637 O O . ASP A 1 79 ? 13.133 0.226 -3.889 1.00 82.56 79 ASP A O 1
ATOM 641 N N . ASN A 1 80 ? 12.575 0.804 -1.791 1.00 78.31 80 ASN A N 1
ATOM 642 C CA . ASN A 1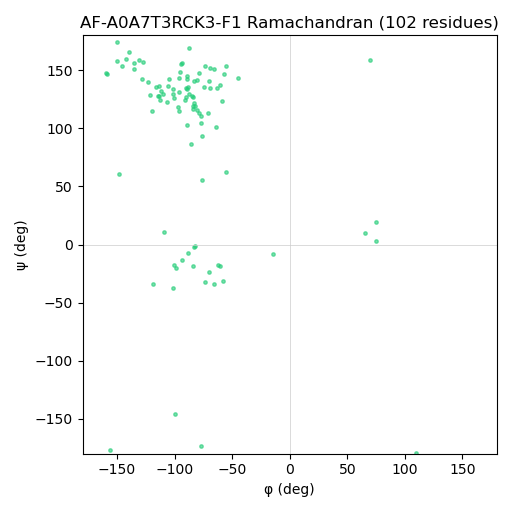 80 ? 13.799 1.557 -1.502 1.00 78.31 80 ASN A CA 1
ATOM 643 C C . ASN A 1 80 ? 15.088 0.719 -1.575 1.00 78.31 80 ASN A C 1
ATOM 645 O O . ASN A 1 80 ? 16.164 1.295 -1.726 1.00 78.31 80 ASN A O 1
ATOM 649 N N . ASP A 1 81 ? 14.998 -0.612 -1.512 1.00 80.69 81 ASP A N 1
ATOM 650 C CA . ASP A 1 81 ? 16.141 -1.513 -1.692 1.00 80.69 81 ASP A CA 1
ATOM 651 C C . ASP A 1 81 ? 16.435 -1.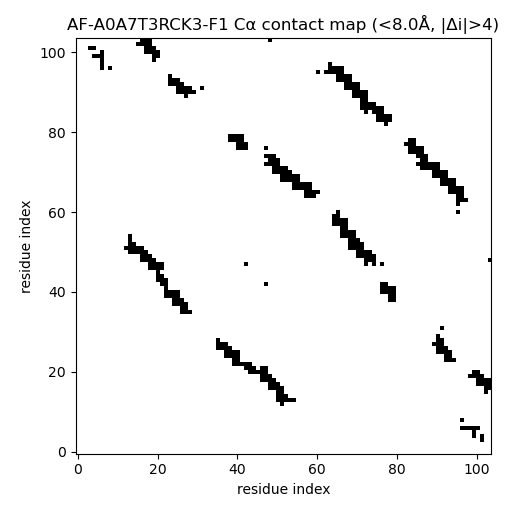796 -3.179 1.00 80.69 81 ASP A C 1
ATOM 653 O O . ASP A 1 81 ? 17.364 -2.541 -3.503 1.00 80.69 81 ASP A O 1
ATOM 657 N N . GLY A 1 82 ? 15.633 -1.250 -4.098 1.00 80.69 82 GLY A N 1
ATOM 658 C CA . GLY A 1 82 ? 15.719 -1.536 -5.527 1.00 80.69 82 GLY A CA 1
ATOM 659 C C . GLY A 1 82 ? 15.156 -2.909 -5.903 1.00 80.69 82 GLY A C 1
ATOM 660 O O . GLY A 1 82 ? 15.479 -3.428 -6.972 1.00 80.69 82 GLY A O 1
ATOM 661 N N . LYS A 1 83 ? 14.326 -3.522 -5.051 1.00 83.56 83 LYS A N 1
ATOM 662 C CA . LYS A 1 83 ? 13.615 -4.766 -5.365 1.00 83.56 83 LYS A CA 1
ATOM 663 C C . LYS A 1 83 ? 12.276 -4.446 -6.017 1.00 83.56 83 LYS A C 1
ATOM 665 O O . LYS A 1 83 ? 11.599 -3.481 -5.668 1.00 83.56 83 LYS A O 1
ATOM 670 N N . ILE A 1 84 ? 11.875 -5.300 -6.955 1.00 85.75 84 ILE A N 1
ATOM 671 C CA . ILE A 1 84 ? 10.548 -5.224 -7.566 1.00 85.75 84 ILE A CA 1
ATOM 672 C C . ILE A 1 84 ? 9.550 -5.934 -6.654 1.00 85.75 84 ILE A C 1
ATOM 674 O O . ILE A 1 84 ? 9.661 -7.136 -6.408 1.00 85.75 84 ILE A O 1
ATOM 678 N N . VAL A 1 85 ? 8.535 -5.196 -6.223 1.00 85.69 85 VAL A N 1
ATOM 679 C CA . VAL A 1 85 ? 7.300 -5.736 -5.669 1.00 85.69 85 VAL A CA 1
ATOM 680 C C . VAL A 1 85 ? 6.372 -6.066 -6.844 1.00 85.69 85 VAL A C 1
ATOM 682 O O . VAL A 1 85 ? 5.995 -5.165 -7.602 1.00 85.69 85 VAL A O 1
ATOM 685 N N . PRO A 1 86 ? 6.023 -7.347 -7.051 1.00 85.62 86 PRO A N 1
ATOM 686 C CA . PRO A 1 86 ? 5.269 -7.758 -8.226 1.00 85.62 86 PRO A CA 1
ATOM 687 C C . PRO A 1 86 ? 3.801 -7.335 -8.140 1.00 85.62 86 PRO A C 1
ATOM 689 O O . PRO A 1 86 ? 3.219 -7.248 -7.057 1.00 85.62 86 PRO A O 1
ATOM 692 N N . GLU A 1 87 ? 3.177 -7.159 -9.301 1.00 89.00 87 GLU A N 1
ATOM 693 C CA . GLU A 1 87 ? 1.723 -7.054 -9.419 1.00 89.00 87 GLU A CA 1
ATOM 694 C C . GLU A 1 87 ? 1.029 -8.281 -8.794 1.00 89.00 87 GLU A C 1
ATOM 696 O O . GLU A 1 87 ? 1.592 -9.375 -8.734 1.00 89.00 87 GLU A O 1
ATOM 701 N N . ASN A 1 88 ? -0.213 -8.114 -8.340 1.00 89.31 88 ASN A N 1
ATOM 702 C CA . ASN A 1 88 ? -1.051 -9.130 -7.701 1.00 89.31 88 ASN A CA 1
ATOM 703 C C . ASN A 1 88 ? -0.524 -9.638 -6.349 1.00 89.31 88 ASN A C 1
ATOM 705 O O . ASN A 1 88 ? -1.068 -10.587 -5.774 1.00 89.31 88 ASN A O 1
ATOM 709 N N . SER A 1 89 ? 0.501 -8.987 -5.801 1.00 89.00 89 SER A N 1
AT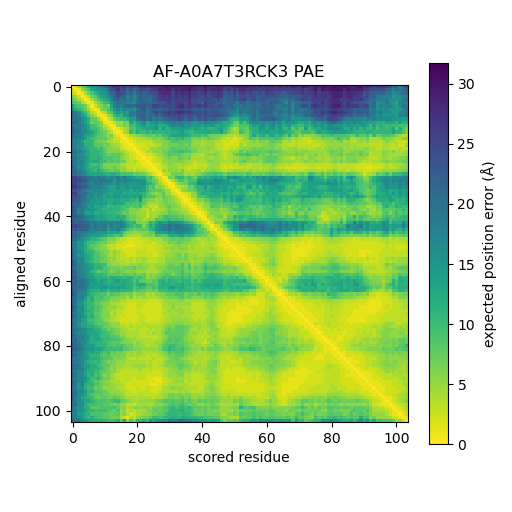OM 710 C CA . SER A 1 89 ? 0.959 -9.217 -4.435 1.00 89.00 89 SER A CA 1
ATOM 711 C C . SER A 1 89 ? 0.065 -8.495 -3.425 1.00 89.00 89 SER A C 1
ATOM 713 O O . SER A 1 89 ? -0.508 -7.441 -3.711 1.00 89.00 89 SER A O 1
ATOM 715 N N . LYS A 1 90 ? -0.089 -9.094 -2.240 1.00 90.62 90 LYS A N 1
ATOM 716 C CA . LYS A 1 90 ? -0.960 -8.579 -1.178 1.00 90.62 90 LYS A CA 1
ATOM 717 C C . LYS A 1 90 ? -0.146 -7.957 -0.061 1.00 90.62 90 LYS A C 1
ATOM 719 O O . LYS A 1 90 ? 0.821 -8.563 0.393 1.00 90.62 90 LYS A O 1
ATOM 724 N N . TRP A 1 91 ? -0.597 -6.801 0.406 1.00 90.19 91 TRP A N 1
ATOM 725 C CA . TRP A 1 91 ? 0.130 -5.982 1.366 1.00 90.19 91 TRP A CA 1
ATOM 726 C C . TRP A 1 91 ? -0.821 -5.275 2.312 1.00 90.19 91 TRP A C 1
ATOM 728 O O . TRP A 1 91 ? -1.960 -4.972 1.960 1.00 90.19 91 TRP A O 1
ATOM 738 N N . TRP A 1 92 ? -0.330 -4.963 3.502 1.00 90.06 92 TRP A N 1
ATOM 739 C CA . TRP A 1 92 ? -0.903 -3.886 4.294 1.00 90.06 92 TRP A CA 1
ATOM 740 C C . TRP A 1 92 ? -0.290 -2.571 3.823 1.00 90.06 92 TRP A C 1
ATOM 742 O O . TRP A 1 92 ? 0.922 -2.411 3.891 1.00 90.06 92 TRP A O 1
ATOM 752 N N . LEU A 1 93 ? -1.115 -1.657 3.330 1.00 89.19 93 LEU A N 1
ATOM 753 C CA . LEU A 1 93 ? -0.746 -0.308 2.926 1.00 89.19 93 LEU A CA 1
ATOM 754 C C . LEU A 1 93 ? -1.162 0.673 4.015 1.00 89.19 93 LEU A C 1
ATOM 756 O O . LEU A 1 93 ? -2.315 0.643 4.449 1.00 89.19 93 LEU A O 1
ATOM 760 N N . PHE A 1 94 ? -0.245 1.531 4.448 1.00 87.38 94 PHE A N 1
ATOM 761 C CA . PHE A 1 94 ? -0.599 2.648 5.316 1.00 87.38 94 PHE A CA 1
ATOM 762 C C . PHE A 1 94 ? -1.019 3.843 4.474 1.00 87.38 94 PHE A C 1
ATOM 764 O O . PHE A 1 94 ? -0.297 4.235 3.559 1.00 87.38 94 PHE A O 1
ATOM 771 N N . LEU A 1 95 ? -2.172 4.410 4.808 1.00 85.94 95 LEU A N 1
ATOM 772 C CA . LEU A 1 95 ? -2.717 5.594 4.168 1.00 85.94 95 LEU A CA 1
ATOM 773 C C . LEU A 1 95 ? -2.873 6.688 5.219 1.00 85.94 95 LEU A C 1
ATOM 775 O O . LEU A 1 95 ? -3.657 6.518 6.159 1.00 85.94 95 LEU A O 1
ATOM 779 N N . ASN A 1 96 ? -2.119 7.775 5.082 1.00 84.81 96 ASN A N 1
ATOM 780 C CA . ASN A 1 96 ? -2.249 8.935 5.957 1.00 84.81 96 ASN A CA 1
ATOM 781 C C . ASN A 1 96 ? -3.582 9.643 5.686 1.00 84.81 96 ASN A C 1
ATOM 783 O O . ASN A 1 96 ? -4.071 9.644 4.559 1.00 84.81 96 ASN A O 1
ATOM 787 N N . ASP A 1 97 ? -4.145 10.314 6.691 1.00 79.06 97 ASP A N 1
ATOM 788 C CA . ASP A 1 97 ? -5.366 11.117 6.518 1.00 79.06 97 ASP A CA 1
ATOM 789 C C . ASP A 1 97 ? -5.190 12.287 5.523 1.00 79.06 97 ASP A C 1
ATOM 791 O O . ASP A 1 97 ? -6.171 12.850 5.042 1.00 79.06 97 ASP A O 1
ATOM 795 N N . GLU A 1 98 ? -3.949 12.675 5.226 1.00 78.56 98 GLU A N 1
ATOM 796 C CA . GLU A 1 98 ? -3.614 13.755 4.288 1.00 78.56 98 GLU A CA 1
ATOM 797 C C . GLU A 1 98 ? -3.359 13.255 2.856 1.00 78.56 98 GLU A C 1
ATOM 799 O O . GLU A 1 98 ? -3.313 14.060 1.922 1.00 78.56 98 GLU A O 1
ATOM 804 N N . ASP A 1 99 ? -3.201 11.940 2.674 1.00 78.31 99 ASP A N 1
ATOM 805 C CA . ASP A 1 99 ? -2.898 11.346 1.377 1.00 78.31 99 ASP A CA 1
ATOM 806 C C . ASP A 1 99 ? -4.105 11.465 0.440 1.00 78.31 99 ASP A C 1
ATOM 808 O O . ASP A 1 99 ? -5.241 11.175 0.805 1.00 78.31 99 ASP A O 1
ATOM 812 N N . ILE A 1 100 ? -3.875 11.867 -0.810 1.00 70.81 100 ILE A N 1
ATOM 813 C CA . ILE A 1 100 ? -4.940 11.983 -1.811 1.00 70.81 100 ILE A CA 1
ATOM 814 C C . ILE A 1 100 ? -4.959 10.712 -2.659 1.00 70.81 100 ILE A C 1
ATOM 816 O O . ILE A 1 100 ? -3.997 10.410 -3.363 1.00 70.81 100 ILE A O 1
ATOM 820 N N . VAL A 1 101 ? -6.081 9.991 -2.626 1.00 74.31 101 VAL A N 1
ATOM 821 C CA . VAL A 1 101 ? -6.333 8.839 -3.502 1.00 74.31 101 VAL A CA 1
ATOM 822 C C . VAL A 1 101 ? -7.311 9.206 -4.610 1.00 74.31 101 VAL A C 1
ATOM 824 O O . VAL A 1 101 ? -8.280 9.936 -4.395 1.00 74.31 101 VAL A O 1
ATOM 827 N N . HIS A 1 102 ? -7.076 8.664 -5.799 1.00 75.25 102 HIS A N 1
ATOM 828 C CA . HIS A 1 102 ? -7.959 8.811 -6.949 1.00 75.25 102 HIS A CA 1
ATOM 829 C C . HIS A 1 102 ? -8.606 7.463 -7.276 1.00 75.25 102 HIS A C 1
ATOM 831 O O . HIS A 1 102 ? -7.881 6.470 -7.351 1.00 75.25 102 HIS A O 1
ATOM 837 N N . PRO A 1 103 ? -9.934 7.388 -7.479 1.00 73.12 103 PRO A N 1
ATOM 838 C CA . PRO A 1 103 ? -10.545 6.180 -8.022 1.00 73.12 103 PRO A CA 1
ATOM 839 C C . PRO A 1 103 ? -9.971 5.907 -9.417 1.00 73.12 103 PRO A C 1
ATOM 841 O O . PRO A 1 103 ? -9.779 6.847 -10.198 1.00 73.12 103 PRO A O 1
ATOM 844 N N . TYR A 1 104 ? -9.665 4.640 -9.691 1.00 62.34 104 TYR A N 1
ATOM 845 C CA . TYR A 1 104 ? -9.135 4.184 -10.978 1.00 62.34 104 TYR A CA 1
ATOM 846 C C . TYR A 1 104 ? -10.249 3.670 -11.892 1.00 62.34 104 TYR A C 1
ATOM 848 O O . TYR A 1 104 ? -11.119 2.920 -11.393 1.00 62.34 104 TYR A O 1
#

Radius of gyration: 12.89 Å; Cα contacts (8 Å, |Δi|>4): 227; chains: 1; bounding box: 33×31×30 Å

=== Feature glossary ===
The record interleaves many kinds of information about one protein. Here is each kind framed as the question it answers.

Q: What known structures does this most resemble?
A: Structural nearest neighbors (via Foldseek easy-search vs the PDB). Reported per hit: target PDB id, E-value, and alignment TM-score. A TM-score above ~0.5 is the conventional threshold for 'same fold'.

Q: Where is each backbone atom in 3D?
A: The mmCIF table is the protein's shape written out atom by atom. For each backbone N, Cα, C, and carbonyl O, it records an (x, y, z) coordinate triple in Å plus the residue type, chain letter, and residue number.

Q: What are the backbone torsion angles?
A: The φ/ψ torsion pair specifies the backbone conformation at each residue. φ rotates about the N–Cα bond, ψ about the Cα–C bond. Steric clashes forbid most of the (φ, ψ) plane — the allowed regions (α-helix basin, β-sheet basin, left-handed helix) are the Ramachandran-allowed regions.

Q: Which residues are buried vs exposed?
A: Solvent-accessible surface area (SASA) is the area in Å² traced out by the centre of a 1.4 Å probe sphere (a water molecule) rolled over the protein's van der Waals surface (Shrake–Rupley / Lee–Richards construction). Buried residues have near-zero SASA; fully exposed residues can exceed 200 Å². The total SASA scales roughly with the number of surface residues.

Q: How confident is the AlphaFold model at each residue?
A: pLDDT is the predicted lDDT-Cα score: AlphaFold's confidence that the local environment of each residue (all inter-atomic distances within 15 Å) is correctly placed. It is a per-residue number between 0 and 100, with higher meaning more reliable.

Q: What does the local fold look like, residue by residue?
A: 3Di is Foldseek's structural alphabet. Each residue is assigned one of twenty discrete states based on how its Cα sits relative to its spatial (not sequential) neighbors. Aligning 3Di strings finds structural homologs roughly as well as full 3D superposition, but orders of magnitude faster.

Q: How big and how compact is the whole molecule?
A: Radius of gyration (Rg) is the root-mean-square distance of Cα atoms from their centroid — a single number for overall size and compactness. A globular domain of N residues has Rg ≈ 2.2·N^0.38 Å; an extended or disordered chain has a much larger Rg. The Cα contact count is the number of residue pairs whose Cα atoms are within 8 Å and are more than four positions apart in sequence — a standard proxy for tertiary packing density. The bounding box is the smallest axis-aligned box enclosing all Cα atoms.

Q: Which residues are in helices, strands, or loops?
A: DSSP 8-state secondary structure assigns each residue one of H (α-helix), G (3₁₀-helix), I (π-helix), E (extended β-strand), B (isolated β-bridge), T (hydrogen-bonded turn), S (bend), or '-' (coil). The assignment is computed from backbone hydrogen-bond geometry via the Kabsch–Sander algorithm.

Q: How mobile is each atom in the crystal?
A: Crystallographic B-factors measure how much each atom's electron density is smeared out, in Å². They rise in mobile loops and surface residues and fall in the buried interior. In AlphaFold models this column is repurposed to hold pLDDT instead.

Q: What if only a Cα trace is available?
A: P-SEA three-state annotation labels each residue as helix, strand, or coil based purely on the geometry of the Cα trace. It serves as a fallback when the full backbone (and thus DSSP) is unavailable.

Q: What family and function is it annotated with?
A: Database cross-references. InterPro integrates a dozen domain/family signature databases into unified entries with residue-range hits. GO terms attach function/process/location labels with evidence codes. CATH codes position the fold in a four-level structural taxonomy. Organism is the NCBI-taxonomy species name.

Q: Are the domains correctly placed relative to each other?
A: Predicted Aligned Error (PAE) is an AlphaFold confidence matrix: entry (i, j) is the expected error in the position of residue j, in ångströms, when the prediction is superimposed on the true structure at residue i. Low PAE within a block of residues means that block is internally rigid and well-predicted; high PAE between two blocks means their relative placement is uncertain even if each block individually is confident.

Q: What do the diagnostic plots show?
A: Three diagnostic plots accompany the record. The Cα contact map visualizes the tertiary structure as a 2D adjacency matrix (8 Å cutoff, sequence-local contacts suppressed). The Ramachandran plot shows the distribution of backbone (φ, ψ) torsions, with points in the α and β basins reflecting secondary structure content. The PAE plot shows AlphaFold's inter-residue confidence as a color matrix.

Q: What is the amino-acid chain?
A: Primary structure: the covalent order of the twenty standard amino acids along the backbone. Two proteins with the same sequence will (almost always) fold to the same structure; two with 30% identity often share a fold but not the details.

Q: What do the rendered images show?
A: The six renders are orthographic views along the three Cartesian axes in both directions. Representation (cartoon, sticks, or surface) and color scheme (sequence-rainbow or by-chain) vary across proteins so the training set covers all the common visualization conventions.